Protein AF-A0A2G9XE09-F1 (afdb_monomer_lite)

pLDDT: mean 86.91, std 12.07, range [47.38, 97.94]

Sequence (94 aa):
MILSRNSRSYFELLQAKVSQAMAHHGRDTPYFIDDDPVVANYEAIREVWLDSSPIKTVCQRHRFSRSQYYEKEDRFVEHGLPGLFPEVKTVPVS

Structure (mmCIF, N/CA/C/O backbone):
data_AF-A0A2G9XE09-F1
#
_entry.id   AF-A0A2G9XE09-F1
#
loop_
_atom_site.group_PDB
_atom_site.id
_atom_site.type_symbol
_atom_site.label_atom_id
_atom_site.label_alt_id
_atom_site.label_comp_id
_atom_site.label_asym_id
_atom_site.label_entity_id
_atom_site.label_seq_id
_atom_site.pdbx_PDB_ins_code
_atom_site.Cartn_x
_atom_site.Cartn_y
_atom_site.Cartn_z
_atom_site.occupancy
_atom_site.B_iso_or_equiv
_atom_site.auth_seq_id
_atom_site.auth_comp_id
_atom_site.auth_asym_id
_atom_site.auth_atom_id
_atom_site.pdbx_PDB_model_num
ATOM 1 N N . MET A 1 1 ? 11.575 12.586 -30.261 1.00 60.69 1 MET A N 1
ATOM 2 C CA . MET A 1 1 ? 12.771 12.202 -29.476 1.00 60.69 1 MET A CA 1
ATOM 3 C C . MET A 1 1 ? 13.621 11.259 -30.321 1.00 60.69 1 MET A C 1
ATOM 5 O O . MET A 1 1 ? 13.101 10.230 -30.731 1.00 60.69 1 MET A O 1
ATOM 9 N N . ILE A 1 2 ? 14.869 11.607 -30.655 1.00 77.31 2 ILE A N 1
ATOM 10 C CA . ILE A 1 2 ? 15.763 10.719 -31.424 1.00 77.31 2 ILE A CA 1
ATOM 11 C C . ILE A 1 2 ? 16.590 9.903 -30.428 1.00 77.31 2 ILE A C 1
ATOM 13 O O . ILE A 1 2 ? 17.421 10.453 -29.714 1.00 77.31 2 ILE A O 1
ATOM 17 N N . LEU A 1 3 ? 16.348 8.593 -30.363 1.00 84.56 3 LEU A N 1
ATOM 18 C CA . LEU A 1 3 ? 17.085 7.685 -29.484 1.00 84.56 3 LEU A CA 1
ATOM 19 C C . LEU A 1 3 ? 1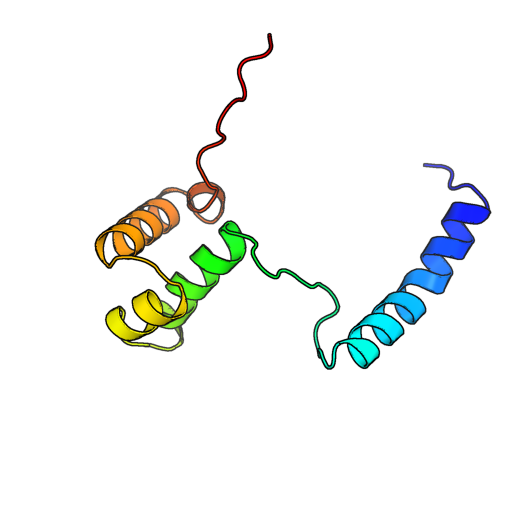8.448 7.326 -30.092 1.00 84.56 3 LEU A C 1
ATOM 21 O O . LEU A 1 3 ? 18.534 6.976 -31.277 1.00 84.56 3 LEU A O 1
ATOM 25 N N . SER A 1 4 ? 19.504 7.357 -29.272 1.00 93.19 4 SER A N 1
ATOM 26 C CA . SER A 1 4 ? 20.831 6.851 -29.651 1.00 93.19 4 SER A CA 1
ATOM 27 C C . SER A 1 4 ? 20.770 5.354 -29.998 1.00 93.19 4 SER A C 1
ATOM 29 O O . SER A 1 4 ? 19.836 4.661 -29.585 1.00 93.19 4 SER A O 1
ATOM 31 N N . ARG A 1 5 ? 21.758 4.824 -30.736 1.00 89.50 5 ARG A N 1
ATOM 32 C CA . ARG A 1 5 ? 21.833 3.370 -31.002 1.00 89.50 5 ARG A CA 1
ATOM 33 C C . ARG A 1 5 ? 21.836 2.561 -29.703 1.00 89.50 5 ARG A C 1
ATOM 35 O O . ARG A 1 5 ? 21.071 1.614 -29.589 1.00 89.50 5 ARG A O 1
ATOM 42 N N . ASN A 1 6 ? 22.604 3.001 -28.709 1.00 89.00 6 ASN A N 1
ATOM 43 C CA . ASN A 1 6 ? 22.689 2.334 -27.409 1.00 89.00 6 ASN A CA 1
ATOM 44 C C . ASN A 1 6 ? 21.335 2.314 -26.693 1.00 89.00 6 ASN A C 1
ATOM 46 O O . ASN A 1 6 ? 20.952 1.293 -26.133 1.00 89.00 6 ASN A O 1
ATOM 50 N N . SER A 1 7 ? 20.587 3.420 -26.751 1.00 88.50 7 SER A N 1
ATOM 51 C CA . SER A 1 7 ? 19.244 3.493 -26.172 1.00 88.50 7 SER A CA 1
ATOM 52 C C . SER A 1 7 ? 18.281 2.528 -26.865 1.00 88.50 7 SER A C 1
ATOM 54 O O . SER A 1 7 ? 17.514 1.858 -26.187 1.00 88.50 7 SER A O 1
ATOM 56 N N . ARG A 1 8 ? 18.335 2.408 -28.199 1.00 87.12 8 ARG A N 1
ATOM 57 C CA . ARG A 1 8 ? 17.487 1.460 -28.944 1.00 87.12 8 ARG A CA 1
ATOM 58 C C . ARG A 1 8 ? 17.798 0.015 -28.570 1.00 87.12 8 ARG A C 1
ATOM 60 O O . ARG A 1 8 ? 16.888 -0.689 -28.156 1.00 87.12 8 ARG A O 1
ATOM 67 N N . SER A 1 9 ? 19.071 -0.379 -28.596 1.00 90.88 9 SER A N 1
ATOM 68 C CA . SER A 1 9 ? 19.486 -1.728 -28.189 1.00 90.88 9 SER A CA 1
ATOM 69 C C . SER A 1 9 ? 19.150 -2.026 -26.728 1.00 90.88 9 SER A C 1
ATOM 71 O O . SER A 1 9 ? 18.779 -3.144 -26.386 1.00 90.88 9 SER A O 1
ATOM 73 N N . TYR A 1 10 ? 19.232 -1.024 -25.850 1.00 87.31 10 TYR A N 1
ATOM 74 C CA . TYR A 1 10 ? 18.770 -1.161 -24.474 1.00 87.31 10 TYR A CA 1
ATOM 75 C C . TYR A 1 10 ? 17.269 -1.478 -24.402 1.00 87.31 10 TYR A C 1
ATOM 77 O O . TYR A 1 10 ? 16.895 -2.414 -23.699 1.00 87.31 10 TYR A O 1
ATOM 85 N N . PHE A 1 11 ? 16.425 -0.737 -25.129 1.00 87.19 11 PHE A N 1
ATOM 86 C CA . PHE A 1 11 ? 14.976 -0.962 -25.137 1.00 87.19 11 PHE A CA 1
ATOM 87 C C . PHE A 1 11 ? 14.589 -2.292 -25.792 1.00 87.19 11 PHE A C 1
ATOM 89 O O . PHE A 1 11 ? 13.710 -2.975 -25.276 1.00 87.19 11 PHE A O 1
ATOM 96 N N . GLU A 1 12 ? 15.280 -2.700 -26.857 1.00 90.56 12 GLU A N 1
ATOM 97 C CA . GLU A 1 12 ? 15.109 -4.016 -27.491 1.00 90.56 12 GLU A CA 1
ATOM 98 C C . GLU A 1 12 ? 15.393 -5.165 -26.509 1.00 90.56 12 GLU A C 1
ATOM 100 O O . GLU A 1 12 ? 14.709 -6.185 -26.524 1.00 90.56 12 GLU A O 1
ATOM 105 N N . LEU A 1 13 ? 16.369 -4.988 -25.612 1.00 92.75 13 LEU A N 1
ATOM 106 C CA . LEU A 1 13 ? 16.743 -5.986 -24.606 1.00 92.75 13 LEU A CA 1
ATOM 107 C C . LEU A 1 13 ? 15.981 -5.853 -23.282 1.00 92.75 13 LEU A C 1
ATOM 109 O O . LEU A 1 13 ? 16.154 -6.697 -22.401 1.00 92.75 13 LEU A O 1
ATOM 113 N N . LEU A 1 14 ? 15.167 -4.810 -23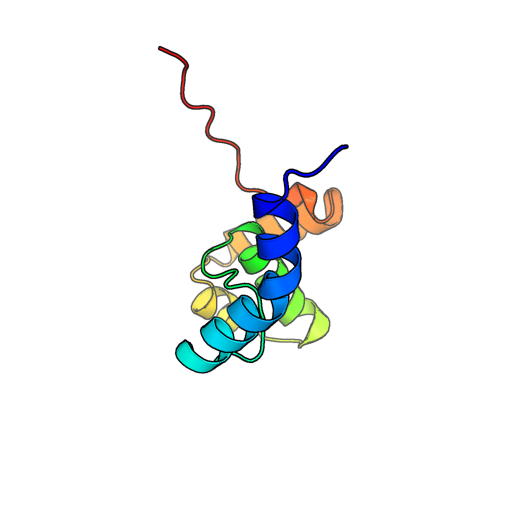.103 1.00 87.88 14 LEU A N 1
ATOM 114 C CA . LEU A 1 14 ? 14.545 -4.500 -21.816 1.00 87.88 14 LEU A CA 1
ATOM 115 C C . LEU A 1 14 ? 13.665 -5.651 -21.326 1.00 87.88 14 LEU A C 1
ATOM 117 O O . LEU A 1 14 ? 13.789 -6.060 -20.177 1.00 87.88 14 LEU A O 1
ATOM 121 N N . GLN A 1 15 ? 12.838 -6.219 -22.207 1.00 86.12 15 GLN A N 1
ATOM 122 C CA . GLN A 1 15 ? 11.961 -7.336 -21.857 1.00 86.12 15 GLN A CA 1
ATOM 123 C C . GLN A 1 15 ? 12.755 -8.556 -21.374 1.00 86.12 15 GLN A C 1
ATOM 125 O O . GLN A 1 15 ? 12.451 -9.101 -20.317 1.00 86.12 15 GLN A O 1
ATOM 130 N N . ALA A 1 16 ? 13.806 -8.950 -22.100 1.00 89.88 16 ALA A N 1
ATOM 131 C CA . ALA A 1 16 ? 14.644 -10.087 -21.722 1.00 89.88 16 ALA A CA 1
ATOM 132 C C . ALA A 1 16 ? 15.340 -9.860 -20.369 1.00 89.88 16 ALA A C 1
ATOM 134 O O . ALA A 1 16 ? 15.390 -10.765 -19.537 1.00 89.88 16 ALA A O 1
ATOM 135 N N . LYS A 1 17 ? 15.822 -8.635 -20.121 1.00 88.62 17 LYS A N 1
ATOM 136 C CA . LYS A 1 17 ? 16.426 -8.247 -18.838 1.00 88.62 17 LYS A CA 1
ATOM 137 C C . LYS A 1 17 ? 15.425 -8.301 -17.686 1.00 88.62 17 LYS A C 1
ATOM 139 O O . LYS A 1 17 ? 15.759 -8.809 -16.621 1.00 88.62 17 LYS A O 1
ATOM 144 N N . VAL A 1 18 ? 14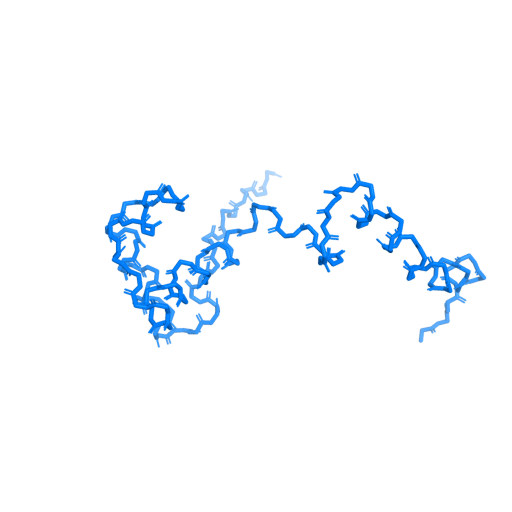.205 -7.811 -17.906 1.00 87.06 18 VAL A N 1
ATOM 145 C CA . VAL A 1 18 ? 13.119 -7.866 -16.919 1.00 87.06 18 VAL A CA 1
ATOM 146 C C . VAL A 1 18 ? 12.767 -9.320 -16.599 1.00 87.06 18 VAL A C 1
ATOM 148 O O . VAL A 1 18 ? 12.777 -9.695 -15.432 1.00 87.06 18 VAL A O 1
ATOM 151 N N . SER A 1 19 ? 12.558 -10.171 -17.608 1.00 88.00 19 SER A N 1
ATOM 152 C CA . SER A 1 19 ? 12.267 -11.597 -17.395 1.00 88.00 19 SER A CA 1
ATOM 153 C C . SER A 1 19 ? 13.395 -12.334 -16.667 1.00 88.00 19 SER A C 1
ATOM 155 O O . SER A 1 19 ? 13.128 -13.160 -15.796 1.00 88.00 19 SER A O 1
ATOM 157 N N . GLN A 1 20 ? 14.656 -12.020 -16.978 1.00 90.06 20 GLN A N 1
ATOM 158 C CA . GLN A 1 20 ? 15.808 -12.584 -16.273 1.00 90.06 20 GLN A CA 1
ATOM 159 C C . GLN A 1 20 ? 15.818 -12.184 -14.791 1.00 90.06 20 GLN A C 1
ATOM 161 O O . GLN A 1 20 ? 16.040 -13.034 -13.929 1.00 90.06 20 GLN A O 1
ATOM 166 N N . ALA A 1 21 ? 15.555 -10.910 -14.488 1.00 86.19 21 ALA A N 1
ATOM 167 C CA . ALA A 1 21 ? 15.475 -10.423 -13.115 1.00 86.19 21 ALA A CA 1
ATOM 168 C C . ALA A 1 21 ? 14.304 -11.066 -12.350 1.00 86.19 21 ALA A C 1
ATOM 170 O O . ALA A 1 21 ? 14.490 -11.538 -11.231 1.00 86.19 21 ALA A O 1
ATOM 171 N N . MET A 1 22 ? 13.123 -11.164 -12.966 1.00 88.12 22 MET A N 1
ATOM 172 C CA . MET A 1 22 ? 11.953 -11.838 -12.390 1.00 88.12 22 MET A CA 1
ATOM 173 C C . MET A 1 22 ? 12.263 -13.284 -11.985 1.00 88.12 22 MET A C 1
ATOM 175 O O . MET A 1 22 ? 12.007 -13.679 -10.847 1.00 88.12 22 MET A O 1
ATOM 179 N N . ALA A 1 23 ? 12.892 -14.049 -12.884 1.00 89.00 23 ALA A N 1
ATOM 180 C CA . ALA A 1 23 ? 13.299 -15.425 -12.611 1.00 89.00 23 ALA A CA 1
ATOM 181 C C . ALA A 1 23 ? 14.335 -15.513 -11.478 1.00 89.00 23 ALA A C 1
ATOM 183 O O . ALA A 1 23 ? 14.211 -16.364 -10.600 1.00 89.00 23 ALA A O 1
ATOM 184 N N . HIS A 1 24 ? 15.324 -14.614 -11.461 1.00 87.69 24 HIS A N 1
ATOM 185 C CA . HIS A 1 24 ? 16.347 -14.558 -10.413 1.00 87.69 24 HIS A CA 1
ATOM 186 C C . HIS A 1 24 ? 15.756 -14.279 -9.020 1.00 87.69 24 HIS A C 1
ATOM 188 O O . HIS A 1 24 ? 16.207 -14.853 -8.032 1.00 87.69 24 HIS A O 1
ATOM 194 N N . HIS A 1 25 ? 14.733 -13.425 -8.935 1.00 83.62 25 HIS A N 1
ATOM 195 C CA . HIS A 1 25 ? 14.078 -13.062 -7.674 1.00 83.62 25 HIS A CA 1
ATOM 196 C C . HIS A 1 25 ? 12.868 -13.941 -7.318 1.00 83.62 25 HIS A C 1
ATOM 198 O O . HIS A 1 25 ? 12.248 -13.718 -6.278 1.00 83.62 25 HIS A O 1
ATOM 204 N N . GLY A 1 26 ? 12.516 -14.922 -8.157 1.00 83.56 26 GLY A N 1
ATOM 205 C CA . GLY A 1 26 ? 11.349 -15.782 -7.944 1.00 83.56 26 GLY A CA 1
ATOM 206 C C . GLY A 1 26 ? 10.025 -15.012 -7.921 1.00 83.56 26 GLY A C 1
ATOM 207 O O . GLY A 1 26 ? 9.128 -15.362 -7.156 1.00 83.56 26 GLY A O 1
ATOM 208 N N . ARG A 1 27 ? 9.917 -13.935 -8.709 1.00 75.50 27 ARG A N 1
ATOM 209 C CA . ARG A 1 27 ? 8.719 -13.088 -8.789 1.00 75.50 27 ARG A CA 1
ATOM 210 C C . ARG A 1 27 ? 8.039 -13.237 -10.144 1.00 75.50 27 ARG A C 1
ATOM 212 O O . ARG A 1 27 ? 8.690 -13.362 -11.176 1.00 75.50 27 ARG A O 1
ATOM 219 N N . ASP A 1 28 ? 6.718 -13.191 -10.123 1.00 77.94 28 ASP A N 1
ATOM 220 C CA . ASP A 1 28 ? 5.829 -13.207 -11.285 1.00 77.94 28 ASP A CA 1
ATOM 221 C C . ASP A 1 28 ? 5.509 -11.799 -11.813 1.00 77.94 28 ASP A C 1
ATOM 223 O O . ASP A 1 28 ? 4.965 -11.663 -12.909 1.00 77.94 28 ASP A O 1
ATOM 227 N N . THR A 1 29 ? 5.916 -10.748 -11.092 1.00 75.94 29 THR A N 1
ATOM 228 C CA . THR A 1 29 ? 5.739 -9.349 -11.489 1.00 75.94 29 THR A CA 1
ATOM 229 C C . THR A 1 29 ? 7.066 -8.659 -11.861 1.00 75.94 29 THR A C 1
ATOM 231 O O . THR A 1 29 ? 8.091 -8.868 -11.210 1.00 75.94 29 THR A O 1
ATOM 234 N N . PRO A 1 30 ? 7.079 -7.82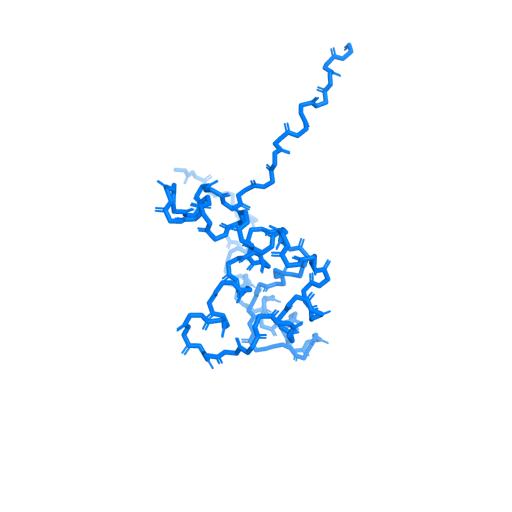4 -12.923 1.00 71.44 30 PRO A N 1
ATOM 235 C CA . PRO A 1 30 ? 8.294 -7.209 -13.475 1.00 71.44 30 PRO A CA 1
ATOM 236 C C . PRO A 1 30 ? 8.832 -6.005 -12.691 1.00 71.44 30 PRO A C 1
ATOM 238 O O . PRO A 1 30 ? 9.935 -5.538 -12.975 1.00 71.44 30 PRO A O 1
ATOM 241 N N . TYR A 1 31 ? 8.063 -5.487 -11.734 1.00 67.50 31 TYR A N 1
ATOM 242 C CA . TYR A 1 31 ? 8.424 -4.315 -10.948 1.00 67.50 31 TYR A CA 1
ATOM 243 C C . TYR A 1 31 ? 8.477 -4.689 -9.472 1.00 67.50 31 TYR A C 1
ATOM 245 O O . TYR A 1 31 ? 7.464 -5.057 -8.880 1.00 67.50 31 TYR A O 1
ATOM 253 N N . PHE A 1 32 ? 9.663 -4.557 -8.884 1.00 62.78 32 PHE A N 1
ATOM 254 C CA . PHE A 1 32 ? 9.861 -4.623 -7.442 1.00 62.78 32 PHE A CA 1
ATOM 255 C C . PHE A 1 32 ? 9.394 -3.297 -6.851 1.00 62.78 32 PHE A C 1
ATOM 257 O O . PHE A 1 32 ? 10.185 -2.377 -6.657 1.00 62.78 32 PHE A O 1
ATOM 264 N N . ILE A 1 33 ? 8.089 -3.169 -6.632 1.00 68.50 33 ILE A N 1
ATOM 265 C CA . ILE A 1 33 ? 7.550 -2.090 -5.807 1.00 68.50 33 ILE A CA 1
ATOM 266 C C . ILE A 1 33 ? 7.566 -2.578 -4.354 1.00 68.50 33 ILE A C 1
ATOM 268 O O . ILE A 1 33 ? 6.543 -2.668 -3.679 1.00 68.50 33 ILE A O 1
ATOM 272 N N . ASP A 1 34 ? 8.751 -2.983 -3.910 1.00 66.62 34 ASP A N 1
ATOM 273 C CA . ASP A 1 34 ? 8.994 -3.282 -2.511 1.00 66.62 34 ASP A CA 1
ATOM 274 C C . ASP A 1 34 ? 9.251 -1.930 -1.818 1.00 66.62 34 ASP A C 1
ATOM 276 O O . ASP A 1 34 ? 9.983 -1.087 -2.336 1.00 66.62 34 ASP A O 1
ATOM 280 N N . ASP A 1 35 ? 8.592 -1.697 -0.683 1.00 74.56 35 ASP A N 1
ATOM 281 C CA . ASP A 1 35 ? 8.701 -0.480 0.140 1.00 74.56 35 ASP A CA 1
ATOM 282 C C . ASP A 1 35 ? 8.161 0.840 -0.459 1.00 74.56 35 ASP A C 1
ATOM 284 O O . ASP A 1 35 ? 8.444 1.914 0.081 1.00 74.56 35 ASP A O 1
ATOM 288 N N . ASP A 1 36 ? 7.332 0.814 -1.511 1.00 85.19 36 ASP A N 1
ATOM 289 C CA . ASP A 1 36 ? 6.634 2.037 -1.937 1.00 85.19 36 ASP A CA 1
ATOM 290 C C . ASP A 1 36 ? 5.484 2.367 -0.967 1.00 85.19 36 ASP A C 1
ATOM 292 O O . ASP A 1 36 ? 4.541 1.578 -0.815 1.00 85.19 36 ASP A O 1
ATOM 296 N N . PRO A 1 37 ? 5.516 3.539 -0.310 1.00 87.62 37 PRO A N 1
ATOM 297 C CA . PRO A 1 37 ? 4.520 3.889 0.690 1.00 87.62 37 PRO A CA 1
ATOM 298 C C . PRO A 1 37 ? 3.127 4.100 0.090 1.00 87.62 37 PRO A C 1
ATOM 300 O O . PRO A 1 37 ? 2.143 3.847 0.778 1.00 87.62 37 PRO A O 1
ATOM 303 N N . VAL A 1 38 ? 3.014 4.548 -1.163 1.00 91.19 38 VAL A N 1
ATOM 304 C CA . VAL A 1 38 ? 1.723 4.764 -1.833 1.00 91.19 38 VAL A CA 1
ATOM 305 C C . VAL A 1 38 ? 1.075 3.424 -2.138 1.00 91.19 38 VAL A C 1
ATOM 307 O O . VAL A 1 38 ? -0.094 3.222 -1.805 1.00 91.19 38 VAL A O 1
ATOM 310 N N . VAL A 1 39 ? 1.839 2.493 -2.712 1.00 89.81 39 VAL A N 1
ATOM 311 C CA . VAL A 1 39 ? 1.333 1.151 -3.029 1.00 89.81 39 VAL A CA 1
ATOM 312 C C . VAL A 1 39 ? 1.002 0.376 -1.758 1.00 89.81 39 VAL A C 1
ATOM 314 O O . VAL A 1 39 ? -0.078 -0.204 -1.683 1.00 89.81 39 VAL A O 1
ATOM 317 N N . ALA A 1 40 ? 1.840 0.442 -0.720 1.00 90.06 40 ALA A N 1
ATOM 318 C CA . ALA A 1 40 ? 1.538 -0.182 0.569 1.00 90.06 40 ALA A CA 1
ATOM 319 C C . ALA A 1 40 ? 0.250 0.376 1.204 1.00 90.06 40 ALA A C 1
ATOM 321 O O . ALA A 1 40 ? -0.592 -0.386 1.681 1.00 90.06 40 ALA A O 1
ATOM 322 N N . ASN A 1 41 ? 0.057 1.701 1.176 1.00 93.31 41 ASN A N 1
ATOM 323 C CA . ASN A 1 41 ? -1.167 2.323 1.685 1.00 93.31 41 ASN A CA 1
ATOM 324 C C . ASN A 1 41 ? -2.403 1.889 0.880 1.00 93.31 41 ASN A C 1
ATOM 326 O O . ASN A 1 41 ? -3.449 1.616 1.468 1.00 93.31 41 ASN A O 1
ATOM 330 N N . TYR A 1 42 ? -2.284 1.813 -0.448 1.00 94.75 42 TYR A N 1
ATOM 331 C CA . TYR A 1 42 ? -3.375 1.397 -1.326 1.00 94.75 42 TYR A CA 1
ATOM 332 C C . TYR A 1 42 ? -3.757 -0.069 -1.103 1.00 94.75 42 TYR A C 1
ATOM 334 O O . TYR A 1 42 ? -4.935 -0.375 -0.933 1.00 94.75 42 TYR A O 1
ATOM 342 N N . GLU A 1 43 ? -2.773 -0.969 -1.042 1.00 93.00 43 GLU A N 1
ATOM 343 C CA . GLU A 1 43 ? -3.010 -2.394 -0.795 1.00 93.00 43 GLU A CA 1
ATOM 344 C C . GLU A 1 43 ? -3.650 -2.636 0.574 1.00 93.00 43 GLU A C 1
ATOM 346 O O . GLU A 1 43 ? -4.564 -3.450 0.681 1.00 93.00 43 GLU A O 1
ATOM 351 N N . ALA A 1 44 ? -3.267 -1.876 1.607 1.00 94.44 44 ALA A N 1
ATOM 352 C CA . ALA A 1 44 ? -3.918 -1.964 2.912 1.00 94.44 44 ALA A CA 1
ATOM 353 C C . ALA A 1 44 ? -5.422 -1.629 2.843 1.00 94.44 44 ALA A C 1
ATOM 355 O O . ALA A 1 44 ? -6.235 -2.341 3.432 1.00 94.44 44 ALA A O 1
ATOM 356 N N . ILE A 1 45 ? -5.810 -0.580 2.109 1.00 96.62 45 ILE A N 1
ATOM 357 C CA . ILE A 1 45 ? -7.227 -0.221 1.913 1.00 96.62 45 ILE A CA 1
ATOM 358 C C . ILE A 1 45 ? -7.930 -1.286 1.061 1.00 96.62 45 ILE A C 1
ATOM 360 O O . ILE A 1 45 ? -9.008 -1.760 1.425 1.00 96.62 45 ILE A O 1
ATOM 364 N N . ARG A 1 46 ? -7.301 -1.722 -0.041 1.00 95.94 46 ARG A N 1
ATOM 365 C CA . ARG A 1 46 ? -7.840 -2.749 -0.944 1.00 95.94 46 ARG A CA 1
ATOM 366 C C . ARG A 1 46 ? -8.132 -4.057 -0.205 1.00 95.94 46 ARG A C 1
ATOM 368 O O . ARG A 1 46 ? -9.204 -4.620 -0.393 1.00 95.94 46 ARG A O 1
ATOM 375 N N . GLU A 1 47 ? -7.228 -4.522 0.655 1.00 95.94 47 GLU A N 1
ATOM 376 C CA . GLU A 1 47 ? -7.416 -5.746 1.447 1.00 95.94 47 GLU A CA 1
ATOM 377 C C . GLU A 1 47 ? -8.637 -5.666 2.377 1.00 95.94 47 GLU A C 1
ATOM 379 O O . GLU A 1 47 ? -9.340 -6.660 2.574 1.00 95.94 47 GLU A O 1
ATOM 384 N N . VAL A 1 48 ? -8.912 -4.498 2.962 1.00 96.81 48 VAL A N 1
ATOM 385 C CA . VAL A 1 48 ? -10.086 -4.320 3.829 1.00 96.81 48 VAL A CA 1
ATOM 386 C C . VAL A 1 48 ? -11.364 -4.218 3.000 1.00 96.81 48 VAL A C 1
ATOM 388 O O . VAL A 1 48 ? -12.344 -4.886 3.316 1.00 96.81 48 VAL A O 1
ATOM 391 N N . TRP A 1 49 ? -11.365 -3.405 1.944 1.00 97.12 49 TRP A N 1
ATOM 392 C CA . TRP A 1 49 ? -12.573 -3.105 1.169 1.00 97.12 49 TRP A CA 1
ATOM 393 C C . TRP A 1 49 ? -12.974 -4.232 0.221 1.00 97.12 49 TRP A C 1
ATOM 395 O O . TRP A 1 49 ? -14.149 -4.582 0.141 1.00 97.12 49 TRP A O 1
ATOM 405 N N . LEU A 1 50 ? -12.007 -4.783 -0.515 1.00 96.06 50 LEU A N 1
ATOM 406 C CA . LEU A 1 50 ? -12.250 -5.810 -1.525 1.00 96.06 50 LEU A CA 1
ATOM 407 C C . LEU A 1 50 ? -12.200 -7.207 -0.912 1.00 96.06 50 LEU A C 1
ATOM 409 O O . LEU A 1 50 ? -13.125 -7.994 -1.097 1.00 96.06 50 LEU A O 1
ATOM 413 N N . ASP A 1 51 ? -11.147 -7.500 -0.146 1.00 95.25 51 ASP A N 1
ATOM 414 C CA . ASP A 1 51 ? -10.929 -8.849 0.390 1.00 95.25 51 ASP A CA 1
ATOM 415 C C . ASP A 1 51 ? -11.647 -9.064 1.737 1.00 95.25 51 ASP A C 1
ATOM 417 O O . ASP A 1 51 ? -11.562 -10.145 2.321 1.00 95.25 51 ASP A O 1
ATOM 421 N N . SER A 1 52 ? -12.360 -8.045 2.244 1.00 95.25 52 SER A N 1
ATOM 422 C CA . SER A 1 52 ? -13.063 -8.064 3.539 1.00 95.25 52 SER A CA 1
ATOM 423 C C . SER A 1 52 ? -12.161 -8.473 4.714 1.00 95.25 52 SER A C 1
ATOM 425 O O . SER A 1 52 ? -12.615 -9.053 5.706 1.00 95.25 52 SER A O 1
ATOM 427 N N . SER A 1 53 ? -10.856 -8.197 4.609 1.00 96.81 53 SER A N 1
ATOM 428 C CA . SER A 1 53 ? -9.886 -8.575 5.633 1.00 96.81 53 SER A CA 1
ATOM 429 C C . SER A 1 53 ? -10.093 -7.751 6.908 1.00 96.81 53 SER A C 1
ATOM 431 O O . SER A 1 53 ? -10.281 -6.535 6.839 1.00 96.81 53 SER A O 1
ATOM 433 N N . PRO A 1 54 ? -9.992 -8.352 8.110 1.00 97.19 54 PRO A N 1
ATOM 434 C CA . PRO A 1 54 ? -10.108 -7.591 9.347 1.00 97.19 54 PRO A CA 1
ATOM 435 C C . PRO A 1 54 ? -9.014 -6.521 9.454 1.00 97.19 54 PRO A C 1
ATOM 437 O O . PRO A 1 54 ? -7.825 -6.849 9.433 1.00 97.19 54 PRO A O 1
ATOM 440 N N . ILE A 1 55 ? -9.404 -5.262 9.692 1.00 96.69 55 ILE A N 1
ATOM 441 C CA . ILE A 1 55 ? -8.492 -4.102 9.806 1.00 96.69 55 ILE A CA 1
ATOM 442 C C . ILE A 1 55 ? -7.316 -4.385 10.751 1.00 96.69 55 ILE A C 1
ATOM 444 O O . ILE A 1 55 ? -6.184 -4.001 10.479 1.00 96.69 55 ILE A O 1
ATOM 448 N N . LYS A 1 56 ? -7.550 -5.103 11.861 1.00 96.06 56 LYS A N 1
ATOM 449 C CA . LYS A 1 56 ? -6.490 -5.481 12.817 1.00 96.06 56 LYS A CA 1
ATOM 450 C C . LYS A 1 56 ? -5.368 -6.288 12.152 1.00 96.06 56 LYS A C 1
ATOM 452 O O . LYS A 1 56 ? -4.198 -6.031 12.416 1.00 96.06 56 LYS A O 1
ATOM 457 N N . THR A 1 57 ? -5.738 -7.261 11.326 1.00 96.50 57 THR A N 1
ATOM 458 C CA . THR A 1 57 ? -4.808 -8.158 10.636 1.00 96.50 57 THR A CA 1
ATOM 459 C C . THR A 1 57 ? -4.028 -7.398 9.570 1.00 96.50 57 THR A C 1
ATOM 461 O O . THR A 1 57 ? -2.810 -7.540 9.489 1.00 96.50 57 THR A O 1
ATOM 464 N N . VAL A 1 58 ? -4.714 -6.538 8.814 1.00 96.12 58 VAL A N 1
ATOM 465 C CA . VAL A 1 58 ? -4.099 -5.672 7.797 1.00 96.12 58 VAL A CA 1
ATOM 466 C C . VAL A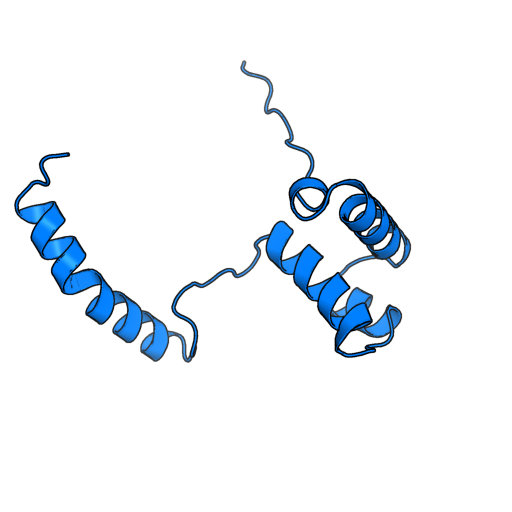 1 58 ? -3.101 -4.708 8.444 1.00 96.12 58 VAL A C 1
ATOM 468 O O . VAL A 1 58 ? -1.941 -4.666 8.045 1.00 96.12 58 VAL A O 1
ATOM 471 N N . CYS A 1 59 ? -3.493 -4.020 9.521 1.00 95.06 59 CYS A N 1
ATOM 472 C CA . CYS A 1 59 ? -2.609 -3.133 10.283 1.00 95.06 59 CYS A CA 1
ATOM 473 C C . CYS A 1 59 ? -1.343 -3.853 10.775 1.00 95.06 59 CYS A C 1
ATOM 475 O O . CYS A 1 59 ? -0.247 -3.308 10.684 1.00 95.06 59 CYS A O 1
ATOM 477 N N . GLN A 1 60 ? -1.468 -5.094 11.261 1.00 95.00 60 GLN A N 1
ATOM 478 C CA . GLN A 1 60 ? -0.317 -5.885 11.703 1.00 95.00 60 GLN A CA 1
ATOM 479 C C . GLN A 1 60 ? 0.622 -6.246 10.542 1.00 95.00 60 GLN A C 1
ATOM 481 O O . GLN A 1 60 ? 1.840 -6.180 10.704 1.00 95.00 60 GLN A O 1
ATOM 486 N N . ARG A 1 61 ? 0.069 -6.610 9.379 1.00 92.19 61 ARG A N 1
ATOM 487 C CA . ARG A 1 61 ? 0.831 -6.975 8.175 1.00 92.19 61 ARG A CA 1
ATOM 488 C C . ARG A 1 61 ? 1.593 -5.783 7.600 1.00 92.19 61 ARG A C 1
ATOM 490 O O . ARG A 1 61 ? 2.785 -5.896 7.332 1.00 92.19 61 ARG A O 1
ATOM 497 N N . HIS A 1 62 ? 0.914 -4.644 7.490 1.00 90.06 62 HIS A N 1
ATOM 498 C CA . HIS A 1 62 ? 1.448 -3.405 6.919 1.00 90.06 62 HIS A CA 1
ATOM 499 C C . HIS A 1 62 ? 2.160 -2.506 7.944 1.00 90.06 62 HIS A C 1
ATOM 501 O O . HIS A 1 62 ? 2.662 -1.444 7.598 1.00 90.06 62 HIS A O 1
ATOM 507 N N . ARG A 1 63 ? 2.258 -2.944 9.209 1.00 90.19 63 ARG A N 1
ATOM 508 C CA . ARG A 1 63 ? 2.932 -2.233 10.316 1.00 90.19 63 ARG A CA 1
ATOM 509 C C . ARG A 1 63 ? 2.367 -0.829 10.581 1.00 90.19 63 ARG A C 1
ATOM 511 O O . ARG A 1 63 ? 3.111 0.093 10.912 1.00 90.19 63 ARG A O 1
ATOM 518 N N . PHE A 1 64 ? 1.048 -0.687 10.492 1.00 88.38 64 PHE A N 1
ATOM 519 C CA . PHE A 1 64 ? 0.325 0.543 10.822 1.00 88.38 64 PHE A CA 1
ATOM 520 C C . PHE A 1 64 ? -0.413 0.418 12.155 1.00 88.38 64 PHE A C 1
ATOM 522 O O . PHE A 1 64 ? -0.819 -0.669 12.573 1.00 88.38 64 PHE A O 1
ATOM 529 N N . SER A 1 65 ? -0.648 1.547 12.820 1.00 94.75 65 SER A N 1
ATOM 530 C CA . SER A 1 65 ? -1.699 1.625 13.832 1.00 94.75 65 SER A CA 1
ATOM 531 C C . SER A 1 65 ? -3.080 1.675 13.160 1.00 94.75 65 SER A C 1
ATOM 533 O O . SER A 1 65 ? -3.221 2.060 12.000 1.00 94.75 65 SER A O 1
ATOM 535 N N . ARG A 1 66 ? -4.140 1.354 13.912 1.00 95.19 66 ARG A N 1
ATOM 536 C CA . ARG A 1 66 ? -5.517 1.526 13.413 1.00 95.19 66 ARG A CA 1
ATOM 537 C C . ARG A 1 66 ? -5.857 2.982 13.095 1.00 95.19 66 ARG A C 1
ATOM 539 O O . ARG A 1 66 ? -6.612 3.224 12.167 1.00 95.19 66 ARG A O 1
ATOM 546 N N . SER A 1 67 ? -5.315 3.939 13.852 1.00 96.50 67 SER A N 1
ATOM 547 C CA . SER A 1 67 ? -5.542 5.362 13.578 1.00 96.50 67 SER A CA 1
ATOM 548 C C . SER A 1 67 ? -4.925 5.778 12.245 1.00 96.50 67 SER A C 1
ATOM 550 O O . SER A 1 67 ? -5.574 6.470 11.474 1.00 96.50 67 SER A O 1
ATOM 552 N N . GLN A 1 68 ? -3.717 5.291 11.940 1.00 94.69 68 GLN A N 1
ATOM 553 C CA . GLN A 1 68 ? -3.067 5.527 10.650 1.00 94.69 68 GLN A CA 1
ATOM 554 C C . GLN A 1 68 ? -3.843 4.900 9.493 1.00 94.69 68 GLN A C 1
ATOM 556 O O . GLN A 1 68 ? -3.868 5.475 8.412 1.00 94.69 68 GLN A O 1
ATOM 561 N N . TYR A 1 69 ? -4.461 3.733 9.700 1.00 96.25 69 TYR A N 1
ATOM 562 C CA . TYR A 1 69 ? -5.336 3.134 8.692 1.00 96.25 69 TYR A CA 1
ATOM 563 C C . TYR A 1 69 ? -6.514 4.061 8.362 1.00 96.25 69 TYR A C 1
ATOM 565 O O . TYR A 1 69 ? -6.685 4.411 7.199 1.00 96.25 69 TYR A O 1
ATOM 573 N N . TYR A 1 70 ? -7.271 4.507 9.371 1.00 97.12 70 TYR A N 1
ATOM 574 C CA . TYR A 1 70 ? -8.437 5.367 9.137 1.00 97.12 70 TYR A CA 1
ATOM 575 C C . TYR A 1 70 ? -8.054 6.721 8.535 1.00 97.12 70 TYR A C 1
ATOM 577 O O . TYR A 1 70 ? -8.703 7.174 7.607 1.00 97.12 70 TYR A O 1
ATOM 585 N N . GLU A 1 71 ? -6.945 7.325 8.971 1.00 95.88 71 GLU A N 1
ATOM 586 C CA . GLU A 1 71 ? -6.450 8.564 8.361 1.00 95.88 71 GLU A CA 1
ATOM 587 C C . GLU A 1 71 ? -6.160 8.395 6.859 1.00 95.88 71 GLU A C 1
ATOM 589 O O . GLU A 1 71 ? -6.483 9.263 6.051 1.00 95.88 71 GLU A O 1
ATOM 594 N N . LYS A 1 72 ? -5.546 7.273 6.468 1.00 94.88 72 LYS A N 1
ATOM 595 C CA . LYS A 1 72 ? -5.256 6.972 5.057 1.00 94.88 72 LYS A CA 1
ATOM 596 C C . LYS A 1 72 ? -6.529 6.711 4.265 1.00 94.88 72 LYS A C 1
ATOM 598 O O . LYS A 1 72 ? -6.621 7.153 3.124 1.00 94.88 72 LYS A O 1
ATOM 603 N N . GLU A 1 73 ? -7.476 5.993 4.859 1.00 97.06 73 GLU A N 1
ATOM 604 C CA . GLU A 1 73 ? -8.785 5.718 4.270 1.00 97.06 73 GLU A CA 1
ATOM 605 C C . GLU A 1 73 ? -9.546 7.022 4.005 1.00 97.06 73 GLU A C 1
ATOM 607 O O . GLU A 1 73 ? -9.956 7.257 2.870 1.00 97.06 73 GLU A O 1
ATOM 612 N N . ASP A 1 74 ? -9.626 7.910 4.998 1.00 97.81 74 ASP A N 1
ATOM 613 C CA . ASP A 1 74 ? -10.270 9.220 4.873 1.00 97.81 74 ASP A CA 1
ATOM 614 C C . ASP A 1 74 ? -9.617 10.055 3.761 1.00 97.81 74 ASP A C 1
ATOM 616 O O . ASP A 1 74 ? -10.298 10.527 2.848 1.00 97.81 74 ASP A O 1
ATOM 620 N N . ARG A 1 75 ? -8.279 10.164 3.762 1.00 96.56 75 ARG A N 1
ATOM 621 C CA . ARG A 1 75 ? -7.536 10.887 2.714 1.00 96.56 75 ARG A CA 1
ATOM 622 C C . ARG A 1 75 ? -7.750 10.280 1.324 1.00 96.56 75 ARG A C 1
ATOM 624 O O . ARG A 1 75 ? -7.800 11.016 0.340 1.00 96.56 75 ARG A O 1
ATOM 631 N N . PHE A 1 76 ? -7.859 8.957 1.216 1.00 97.12 76 PHE A N 1
ATOM 632 C CA . PHE A 1 76 ? -8.126 8.284 -0.055 1.00 97.12 76 PHE A CA 1
ATOM 633 C C . PHE A 1 76 ? -9.551 8.534 -0.550 1.00 97.12 76 PHE A C 1
ATOM 635 O O . PHE A 1 76 ? -9.746 8.780 -1.738 1.00 97.12 76 PHE A O 1
ATOM 642 N N . VAL A 1 77 ? -10.542 8.510 0.341 1.00 97.44 77 VAL A N 1
ATOM 643 C CA . VAL A 1 77 ? -11.932 8.841 0.000 1.00 97.44 77 VAL A CA 1
ATOM 644 C C . VAL A 1 77 ? -12.039 10.290 -0.478 1.00 97.44 77 VAL A C 1
ATOM 646 O O . VAL A 1 77 ? -12.742 10.561 -1.450 1.00 97.44 77 VAL A O 1
ATOM 649 N N . GLU A 1 78 ? -11.322 11.213 0.164 1.00 97.94 78 GLU A N 1
ATOM 650 C CA . GLU A 1 78 ? -11.382 12.640 -0.161 1.00 97.94 78 GLU A CA 1
ATOM 651 C C . GLU A 1 78 ? -10.598 13.008 -1.432 1.00 97.94 78 GLU A C 1
ATOM 653 O O . GLU A 1 78 ? -11.039 13.843 -2.226 1.00 97.94 78 GLU A O 1
ATOM 658 N N . HIS A 1 79 ? -9.425 12.405 -1.638 1.00 96.31 79 HIS A N 1
ATOM 659 C CA . HIS A 1 79 ? -8.467 12.852 -2.655 1.00 96.31 79 HIS A CA 1
ATOM 660 C C . HIS A 1 79 ? -8.062 11.777 -3.666 1.00 96.31 79 HIS A C 1
ATOM 662 O O . HIS A 1 79 ? -7.293 12.067 -4.583 1.00 96.31 79 HIS A O 1
ATOM 668 N N . GLY A 1 80 ? -8.546 10.542 -3.532 1.00 94.44 80 GLY A N 1
ATOM 669 C CA . GLY A 1 80 ? -8.104 9.402 -4.330 1.00 94.44 80 GLY A CA 1
ATOM 670 C C . GLY A 1 80 ? -6.637 9.044 -4.074 1.00 94.44 80 GLY A C 1
ATOM 671 O O . GLY A 1 80 ? -6.101 9.243 -2.984 1.00 94.44 80 GLY A O 1
ATOM 672 N N . LEU A 1 81 ? -5.958 8.533 -5.106 1.00 92.12 81 LEU A N 1
ATOM 673 C CA . LEU A 1 81 ? -4.546 8.133 -5.029 1.00 92.12 81 LEU A CA 1
ATOM 674 C C . LEU A 1 81 ? -3.607 9.244 -4.493 1.00 92.12 81 LEU A C 1
ATOM 676 O O . LEU A 1 81 ? -2.750 8.921 -3.670 1.00 92.12 81 LEU A O 1
ATOM 680 N N . PRO A 1 82 ? -3.760 10.535 -4.869 1.00 93.12 82 PRO A N 1
ATOM 681 C CA . PRO A 1 82 ? -3.003 11.640 -4.269 1.00 93.12 82 PRO A CA 1
ATOM 682 C C . PRO A 1 82 ? -3.031 11.699 -2.735 1.00 93.12 82 PRO A C 1
ATOM 684 O O . PRO A 1 82 ? -2.027 12.068 -2.129 1.00 93.12 82 PRO A O 1
ATOM 687 N N . GLY A 1 83 ? -4.135 11.295 -2.098 1.00 93.75 83 GLY A N 1
ATOM 688 C CA . GLY A 1 83 ? -4.269 11.288 -0.637 1.00 93.75 83 GLY A CA 1
ATOM 689 C C . GLY A 1 83 ? -3.363 10.278 0.075 1.00 93.75 83 GLY A C 1
ATOM 690 O O . GLY A 1 83 ? -3.156 10.378 1.284 1.00 93.75 83 GLY A O 1
ATOM 691 N N . LEU A 1 84 ? -2.793 9.321 -0.664 1.00 94.06 84 LEU A N 1
ATOM 692 C CA . LEU A 1 84 ? -1.925 8.270 -0.129 1.00 94.06 84 LEU A CA 1
ATOM 693 C C . LEU A 1 84 ? -0.436 8.608 -0.190 1.00 94.06 84 LEU A C 1
ATOM 695 O O . LEU A 1 84 ? 0.378 7.844 0.342 1.00 94.06 84 LEU A O 1
ATOM 699 N N . PHE A 1 85 ? -0.071 9.722 -0.827 1.00 91.31 85 PHE A N 1
ATOM 700 C CA . PHE A 1 85 ? 1.317 10.156 -0.888 1.00 91.31 85 PHE A CA 1
ATOM 701 C C . PHE A 1 85 ? 1.799 10.580 0.502 1.00 91.31 85 PHE A C 1
ATOM 703 O O . PHE A 1 85 ? 1.088 11.295 1.213 1.00 91.31 85 PHE A O 1
ATOM 710 N N . PRO A 1 86 ? 3.000 10.142 0.922 1.00 84.19 86 PRO A N 1
ATOM 711 C CA . PRO A 1 86 ? 3.588 10.638 2.154 1.00 84.19 86 PRO A CA 1
ATOM 712 C C . PRO A 1 86 ? 3.780 12.151 2.047 1.00 84.19 86 PRO A C 1
ATOM 714 O O . PRO A 1 86 ? 4.080 12.673 0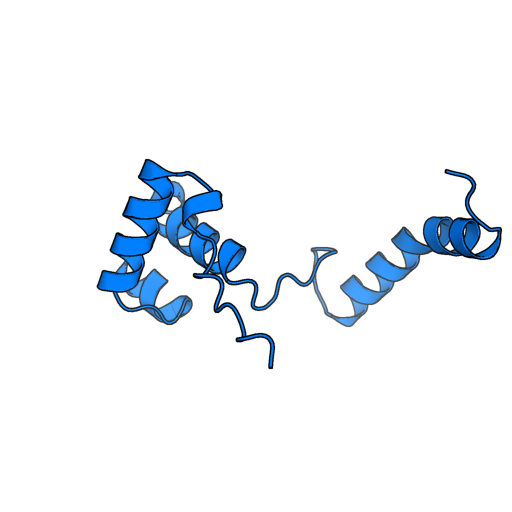.970 1.00 84.19 86 PRO A O 1
ATOM 717 N N . GLU A 1 87 ? 3.639 12.854 3.170 1.00 75.88 87 GLU A N 1
ATOM 718 C CA . GLU A 1 87 ? 3.953 14.278 3.215 1.00 75.88 87 GLU A CA 1
ATOM 719 C C . GLU A 1 87 ? 5.382 14.491 2.721 1.00 75.88 87 GLU A C 1
ATOM 721 O O . GLU A 1 87 ? 6.337 13.883 3.221 1.00 75.88 87 GLU A O 1
ATOM 726 N N . VAL A 1 88 ? 5.521 15.338 1.700 1.00 64.62 88 VAL A N 1
ATOM 727 C CA . VAL A 1 88 ? 6.824 15.701 1.162 1.00 64.62 88 VAL A CA 1
ATOM 728 C C . VAL A 1 88 ? 7.554 16.439 2.273 1.00 64.62 88 VAL A C 1
ATOM 730 O O . VAL A 1 88 ? 7.292 17.611 2.533 1.00 64.62 88 VAL A O 1
ATOM 733 N N . LYS A 1 89 ? 8.482 15.757 2.950 1.00 56.22 89 LYS A N 1
ATOM 734 C CA . LYS A 1 89 ? 9.467 16.435 3.788 1.00 56.22 89 LYS A CA 1
ATOM 735 C C . LYS A 1 89 ? 10.316 17.273 2.845 1.00 56.22 89 LYS A C 1
ATOM 737 O O . LYS A 1 89 ? 11.246 16.764 2.225 1.00 56.22 89 LYS A O 1
ATOM 742 N N . THR A 1 90 ? 9.970 18.545 2.687 1.00 57.78 90 THR A N 1
ATOM 743 C CA . THR A 1 90 ? 10.827 19.497 1.992 1.00 57.78 90 THR A CA 1
ATOM 744 C C . THR A 1 90 ? 12.124 19.568 2.783 1.00 57.78 90 THR A C 1
ATOM 746 O O . THR A 1 90 ? 12.148 20.100 3.894 1.00 57.78 90 THR A O 1
ATOM 749 N N . VAL A 1 91 ? 13.192 18.973 2.252 1.00 51.81 91 VAL A N 1
ATOM 750 C CA . VAL A 1 91 ? 14.534 19.193 2.789 1.00 51.81 91 VAL A CA 1
ATOM 751 C C . VAL A 1 91 ? 14.803 20.689 2.618 1.00 51.81 91 VAL A C 1
ATOM 753 O O . VAL A 1 91 ? 14.674 21.181 1.493 1.00 51.81 91 VAL A O 1
ATOM 756 N N . PRO A 1 92 ? 15.100 21.441 3.693 1.00 47.38 92 PRO A N 1
ATOM 757 C CA . PRO A 1 92 ? 15.435 22.847 3.552 1.00 47.38 92 PRO A CA 1
ATOM 758 C C . PRO A 1 92 ? 16.659 22.952 2.644 1.00 47.38 92 PRO A C 1
ATOM 760 O O . PRO A 1 92 ? 17.694 22.338 2.909 1.00 47.38 92 PRO A O 1
ATOM 763 N N . VAL A 1 93 ? 16.518 23.693 1.547 1.00 57.97 93 VAL A N 1
ATOM 764 C CA . VAL A 1 93 ? 17.652 24.049 0.696 1.00 57.97 93 VAL A CA 1
ATOM 765 C C . VAL A 1 93 ? 18.548 24.944 1.547 1.00 57.97 93 VAL A C 1
ATOM 767 O O . VAL A 1 93 ? 18.123 26.024 1.956 1.00 57.97 93 VAL A O 1
ATOM 770 N N . SER A 1 94 ? 19.720 24.419 1.904 1.00 55.25 94 SER A N 1
ATOM 771 C CA . SER A 1 94 ? 20.773 25.153 2.616 1.00 55.25 94 SER A CA 1
ATOM 772 C C . SER A 1 94 ? 21.504 26.090 1.666 1.00 55.25 94 SER A C 1
ATOM 774 O O . SER A 1 94 ? 21.690 25.683 0.495 1.00 55.25 94 SER A O 1
#

Radius of gyration: 18.73 Å; chains: 1; bounding box: 36×41×45 Å

Secondary structure (DSSP, 8-state):
----HHHHHHHHHHHHHHHHHHHHHT-SSS----S-HHHHHHHHHHHHHTS---HHHHHHHHT--HHHHHHHHHHHHHHSGGGGSPP-------

Foldseek 3Di:
DDDDPVRVVCVVCVVVVLVVVCVVVVHPDSDPPDPDQLVLLVVLVCCCPPVVDPNVVSCVVSVHDSVVNVQLVVLCVVPNSVSRDDPPPPDPDD